Protein AF-R6A0S2-F1 (afdb_monomer_lite)

Sequence (116 aa):
MIQQQLEMPLSPYAGLYDIVVPQDDIYRQLDRLVDFSFVYKEIGKNYSWKKGRFAEDPVRMFKYLLIKIIDKLSDRRVVANTLVNLSFAASSRGKKMQLNLYHKVFGKKHLASYTK

Radius of gyration: 15.2 Å; chains: 1; bounding box: 40×32×46 Å

Foldseek 3Di:
DQDPQDDDDADPCNVVCPVVPDCPPPLNVCLVPDDLPVQCVVCVVPDDCPPDPRDDRRSLVVLLVVCCVVVVDDNLVSLVCCVVPSSNVVNSPDDVVSVVVNCVSVNPVVVVVVPD

pLDDT: mean 77.52, std 13.72, range [33.84, 94.19]

Secondary structure (DSSP, 8-state):
-----PPPPPPTTTHHHHHHS-TT-HHHHHHHH--THHHHHHHTTT--SSSSSPPPPHHHHHHHHHHHHHTT--HHHHHHHHHH-HHHHHHH--HHHHHHHHHHHH-GGGSTTS--

Structure (mmCIF, N/CA/C/O backbone):
data_AF-R6A0S2-F1
#
_entry.id   AF-R6A0S2-F1
#
loop_
_atom_site.group_PDB
_atom_site.id
_atom_site.type_symbol
_atom_site.label_atom_id
_atom_site.label_alt_id
_atom_site.label_comp_id
_atom_site.label_asym_id
_atom_site.label_entity_id
_atom_site.label_seq_id
_atom_site.pdbx_PDB_ins_code
_atom_site.Cartn_x
_atom_site.Cartn_y
_atom_site.Cartn_z
_atom_site.occupancy
_atom_site.B_iso_or_equiv
_atom_site.auth_seq_id
_atom_site.auth_comp_id
_atom_site.auth_asym_id
_atom_site.auth_atom_id
_atom_site.pdbx_PDB_model_num
ATOM 1 N N . MET A 1 1 ? 14.440 -10.463 -15.875 1.00 51.84 1 MET A N 1
ATOM 2 C CA . MET A 1 1 ? 13.025 -10.486 -15.464 1.00 51.84 1 MET A CA 1
ATOM 3 C C . MET A 1 1 ? 12.941 -10.028 -14.025 1.00 51.84 1 MET A C 1
ATOM 5 O O . MET A 1 1 ? 13.775 -10.452 -13.233 1.00 51.84 1 MET A O 1
ATOM 9 N N . ILE A 1 2 ? 12.014 -9.120 -13.725 1.00 53.66 2 ILE A N 1
ATOM 10 C CA . ILE A 1 2 ? 11.692 -8.750 -12.344 1.00 53.66 2 ILE A CA 1
ATOM 11 C C . ILE A 1 2 ? 10.974 -9.953 -11.737 1.00 53.66 2 ILE A C 1
ATOM 13 O O . ILE A 1 2 ? 10.105 -10.534 -12.386 1.00 53.66 2 ILE A O 1
ATOM 17 N N . GLN A 1 3 ? 11.395 -10.373 -10.549 1.00 55.28 3 GLN A N 1
ATOM 18 C CA . GLN A 1 3 ? 10.767 -11.494 -9.868 1.00 55.28 3 GLN A CA 1
ATOM 19 C C . GLN A 1 3 ? 9.364 -11.043 -9.440 1.00 55.28 3 GLN A C 1
ATOM 21 O O . GLN A 1 3 ? 9.239 -10.084 -8.682 1.00 55.28 3 GLN A O 1
ATOM 26 N N . GLN A 1 4 ? 8.327 -11.671 -9.997 1.00 58.09 4 GLN A N 1
ATOM 27 C CA . GLN A 1 4 ? 6.936 -11.379 -9.644 1.00 58.09 4 GLN A CA 1
ATOM 28 C C . GLN A 1 4 ? 6.660 -11.830 -8.206 1.00 58.09 4 GLN A C 1
ATOM 30 O O . GLN A 1 4 ? 7.329 -12.742 -7.705 1.00 58.09 4 GLN A O 1
ATOM 35 N N . GLN A 1 5 ? 5.683 -11.199 -7.546 1.00 54.88 5 GLN A N 1
ATOM 36 C CA . GLN A 1 5 ? 5.262 -11.578 -6.196 1.00 54.88 5 GLN A CA 1
ATOM 37 C C . GLN A 1 5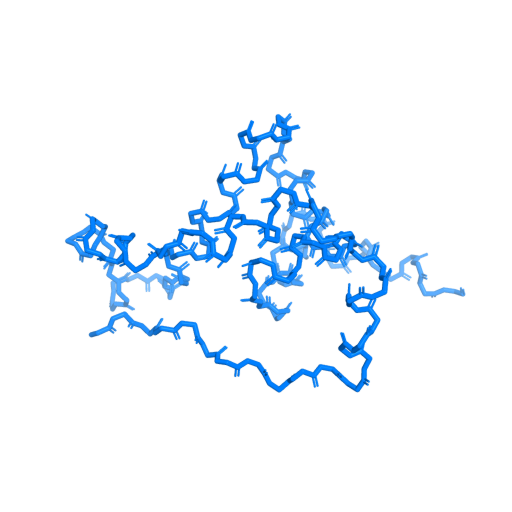 ? 5.020 -13.092 -6.119 1.00 54.88 5 GLN A C 1
ATOM 39 O O . GLN A 1 5 ? 4.080 -13.608 -6.717 1.00 54.88 5 GLN A O 1
ATOM 44 N N . LEU A 1 6 ? 5.864 -13.792 -5.355 1.00 52.62 6 LEU A N 1
ATOM 45 C CA . LEU A 1 6 ? 5.650 -15.192 -5.000 1.00 52.62 6 LEU A CA 1
ATOM 46 C C . LEU A 1 6 ? 4.312 -15.309 -4.265 1.00 52.62 6 LEU A C 1
ATOM 48 O O . LEU A 1 6 ? 4.100 -14.639 -3.247 1.00 52.62 6 LEU A O 1
ATOM 52 N N . GLU A 1 7 ? 3.418 -16.151 -4.782 1.00 51.75 7 GLU A N 1
ATOM 53 C CA . GLU A 1 7 ? 2.204 -16.533 -4.072 1.00 51.75 7 GLU A CA 1
ATOM 54 C C . GLU A 1 7 ? 2.597 -17.171 -2.739 1.00 51.75 7 GLU A C 1
ATOM 56 O O . GLU A 1 7 ? 3.441 -18.068 -2.667 1.00 51.75 7 GLU A O 1
ATOM 61 N N . MET A 1 8 ? 2.044 -16.640 -1.651 1.00 56.88 8 MET A N 1
ATOM 62 C CA . MET A 1 8 ? 2.288 -17.194 -0.327 1.00 56.88 8 MET A CA 1
ATOM 63 C C . MET A 1 8 ? 1.342 -18.374 -0.105 1.00 56.88 8 MET A C 1
ATOM 65 O O . MET A 1 8 ? 0.148 -18.226 -0.377 1.00 56.88 8 MET A O 1
ATOM 69 N N . PRO A 1 9 ? 1.805 -19.482 0.501 1.00 53.47 9 PRO A N 1
ATOM 70 C CA . PRO A 1 9 ? 0.888 -20.385 1.169 1.00 53.47 9 PRO A CA 1
ATOM 71 C C . PRO A 1 9 ? 0.194 -19.582 2.269 1.00 53.47 9 PRO A C 1
ATOM 73 O O . PRO A 1 9 ? 0.827 -18.990 3.152 1.00 53.47 9 PRO A O 1
ATOM 76 N N . LEU A 1 10 ? -1.122 -19.487 2.142 1.00 56.59 10 LEU A N 1
ATOM 77 C CA . LEU A 1 10 ? -1.974 -18.823 3.103 1.00 56.59 10 LEU A CA 1
ATOM 78 C C . LEU A 1 10 ? -1.743 -19.432 4.497 1.00 56.59 10 LEU A C 1
ATOM 80 O O . LEU A 1 10 ? -1.583 -20.641 4.655 1.00 56.59 10 LEU A O 1
ATOM 84 N N . SER A 1 11 ? -1.684 -18.569 5.514 1.00 65.62 11 SER A N 1
ATOM 85 C CA . SER A 1 11 ? -1.693 -18.993 6.919 1.00 65.62 11 SER A CA 1
ATOM 86 C C . SER A 1 11 ? -2.877 -19.942 7.156 1.00 65.62 11 SER A C 1
ATOM 88 O O . SER A 1 11 ? -3.926 -19.709 6.553 1.00 65.62 11 SER A O 1
ATOM 90 N N . PRO A 1 12 ? -2.794 -20.916 8.083 1.00 69.56 12 PRO A N 1
ATOM 91 C CA . PRO A 1 12 ? -3.958 -21.710 8.500 1.00 69.56 12 PRO A CA 1
ATOM 92 C C . PRO A 1 12 ? -5.169 -20.845 8.891 1.00 69.56 12 PRO A C 1
ATOM 94 O O . PRO A 1 12 ? -6.312 -21.274 8.806 1.00 69.56 12 PRO A O 1
ATOM 97 N N . TYR A 1 13 ? -4.911 -19.592 9.273 1.00 71.88 13 TYR A N 1
ATOM 98 C CA . TYR A 1 13 ? -5.904 -18.586 9.644 1.00 71.88 13 TYR A CA 1
ATOM 99 C C . TYR A 1 13 ? -6.319 -17.654 8.498 1.00 71.88 13 TYR A C 1
ATOM 101 O O . TYR A 1 13 ? -6.803 -16.558 8.755 1.00 71.88 13 TYR A O 1
ATOM 109 N N . ALA A 1 14 ? -6.103 -18.014 7.234 1.00 71.50 14 ALA A N 1
ATOM 110 C CA . ALA A 1 14 ? -6.442 -17.128 6.122 1.00 71.50 14 ALA A CA 1
ATOM 111 C C . ALA A 1 14 ? -7.935 -16.798 6.034 1.00 71.50 14 ALA A C 1
ATOM 113 O O . ALA A 1 14 ? -8.265 -15.672 5.686 1.00 71.50 14 ALA A O 1
ATOM 114 N N . GLY A 1 15 ? -8.818 -17.707 6.461 1.00 78.31 15 GLY A N 1
ATOM 115 C CA . GLY A 1 15 ? -10.253 -17.419 6.565 1.00 78.31 15 GLY A CA 1
ATOM 116 C C . GLY A 1 15 ? -10.586 -16.273 7.529 1.00 78.31 15 GLY A C 1
ATOM 117 O O . GLY A 1 15 ? -11.607 -15.616 7.366 1.00 78.31 15 GLY A O 1
ATOM 118 N N . LEU A 1 16 ? -9.701 -15.955 8.487 1.00 82.94 16 LEU A N 1
ATOM 119 C CA . LEU A 1 16 ? -9.880 -14.804 9.377 1.00 82.94 16 LEU A CA 1
ATOM 120 C C . LEU A 1 16 ? -9.848 -13.479 8.604 1.00 82.94 16 LEU A C 1
ATOM 122 O O . LEU A 1 16 ? -10.503 -12.525 9.010 1.00 82.94 16 LEU A O 1
ATOM 126 N N . TYR A 1 17 ? -9.125 -13.420 7.481 1.00 83.19 17 TYR A N 1
ATOM 127 C CA . TYR A 1 17 ? -9.107 -12.239 6.620 1.00 83.19 17 TYR A CA 1
ATOM 128 C C . TYR A 1 17 ? -10.501 -11.901 6.099 1.00 83.19 17 TYR A C 1
ATOM 130 O O . TYR A 1 17 ? -10.916 -10.750 6.178 1.00 83.19 17 TYR A O 1
ATOM 138 N N . ASP A 1 18 ? -11.239 -12.908 5.632 1.00 83.00 18 ASP A N 1
ATOM 139 C CA . ASP A 1 18 ? -12.573 -12.714 5.069 1.00 83.00 18 ASP A CA 1
ATOM 140 C C . ASP A 1 18 ? -13.613 -12.304 6.113 1.00 83.00 18 ASP A C 1
ATOM 142 O O . ASP A 1 18 ? -14.602 -11.668 5.758 1.00 83.00 18 ASP A O 1
ATOM 146 N N . ILE A 1 19 ? -13.371 -12.645 7.382 1.00 87.19 19 ILE A N 1
ATOM 147 C CA . ILE A 1 19 ? -14.245 -12.312 8.512 1.00 87.19 19 ILE A CA 1
ATOM 148 C C . ILE A 1 19 ? -13.924 -10.917 9.063 1.00 87.19 19 ILE A C 1
ATOM 150 O O . ILE A 1 19 ? -14.832 -10.145 9.354 1.00 87.19 19 ILE A O 1
ATOM 154 N N . VAL A 1 20 ? -12.638 -10.596 9.243 1.00 87.06 20 VAL A N 1
ATOM 155 C CA . VAL A 1 20 ? -12.197 -9.374 9.940 1.00 87.06 20 VAL A CA 1
ATOM 156 C C . VAL A 1 20 ? -12.125 -8.169 9.007 1.00 87.06 20 VAL A C 1
ATOM 158 O O . VAL A 1 20 ? -12.342 -7.047 9.459 1.00 87.06 20 VAL A O 1
ATOM 161 N N . VAL A 1 21 ? -11.808 -8.374 7.725 1.00 86.69 21 VAL A N 1
ATOM 162 C CA . VAL A 1 21 ? -11.686 -7.286 6.748 1.00 86.69 21 VAL A CA 1
ATOM 163 C C . VAL A 1 21 ? -12.962 -7.202 5.909 1.00 86.69 21 VAL A C 1
ATOM 165 O O . VAL A 1 21 ? -13.233 -8.123 5.128 1.00 86.69 21 VAL A O 1
ATOM 168 N N . PRO A 1 22 ? -13.728 -6.100 6.011 1.00 88.94 22 PRO A N 1
ATOM 169 C CA . PRO A 1 22 ? -14.944 -5.908 5.231 1.00 88.94 22 PRO A CA 1
ATOM 170 C C . PRO A 1 22 ? -14.712 -6.027 3.718 1.00 88.94 22 PRO A C 1
ATOM 172 O O . PRO A 1 22 ? -13.618 -5.783 3.203 1.00 88.94 22 PRO A O 1
ATOM 175 N N . GLN A 1 23 ? -15.749 -6.421 2.975 1.00 86.75 23 GLN A N 1
ATOM 176 C CA . GLN A 1 23 ? -15.660 -6.544 1.511 1.00 86.75 23 GLN A CA 1
ATOM 177 C C . GLN A 1 23 ? -15.532 -5.181 0.816 1.00 86.75 23 GLN A C 1
ATOM 179 O O . GLN A 1 23 ? -15.003 -5.103 -0.293 1.00 86.75 23 GLN A O 1
ATOM 184 N N . ASP A 1 24 ? -16.014 -4.128 1.468 1.00 89.81 24 ASP A N 1
ATOM 185 C CA . ASP A 1 24 ? -15.965 -2.732 1.048 1.00 89.81 24 ASP A CA 1
ATOM 186 C C . ASP A 1 24 ? -14.695 -1.994 1.502 1.00 89.81 24 ASP A C 1
ATOM 188 O O . ASP A 1 24 ? -14.543 -0.807 1.220 1.00 89.81 24 ASP A O 1
ATOM 192 N N . ASP A 1 25 ? -13.747 -2.692 2.142 1.00 91.19 25 ASP A N 1
ATOM 193 C CA . ASP A 1 25 ? -12.426 -2.145 2.452 1.00 91.19 25 ASP A CA 1
ATOM 194 C C . ASP A 1 25 ? -11.725 -1.668 1.168 1.00 91.19 25 ASP A C 1
ATOM 196 O O . ASP A 1 25 ? -11.590 -2.405 0.185 1.00 91.19 25 ASP A O 1
ATOM 200 N N . ILE A 1 26 ? -11.251 -0.422 1.189 1.00 90.56 26 ILE A N 1
ATOM 201 C CA . ILE A 1 26 ? -10.668 0.240 0.018 1.00 90.56 26 ILE A CA 1
ATOM 202 C C . ILE A 1 26 ? -9.467 -0.521 -0.553 1.00 90.56 26 ILE A C 1
ATOM 204 O O . ILE A 1 26 ? -9.305 -0.595 -1.769 1.00 90.56 26 ILE A O 1
ATOM 208 N N . TYR A 1 27 ? -8.637 -1.136 0.292 1.00 89.88 27 TYR A N 1
ATOM 209 C CA . TYR A 1 27 ? -7.444 -1.864 -0.140 1.00 89.88 27 TYR A CA 1
ATOM 210 C C . TYR A 1 27 ? -7.809 -3.202 -0.761 1.00 89.88 27 TYR A C 1
ATOM 212 O O . TYR A 1 27 ? -7.200 -3.620 -1.745 1.00 89.88 27 TYR A O 1
ATOM 220 N N . ARG A 1 28 ? -8.843 -3.849 -0.221 1.00 87.62 28 ARG A N 1
ATOM 221 C CA . ARG A 1 28 ? -9.423 -5.061 -0.795 1.00 87.62 28 ARG A CA 1
ATOM 222 C C . ARG A 1 28 ? -10.060 -4.792 -2.156 1.00 87.62 28 ARG A C 1
ATOM 224 O O . ARG A 1 28 ? -9.878 -5.584 -3.081 1.00 87.62 28 ARG A O 1
ATOM 231 N N . GLN A 1 29 ? -10.776 -3.679 -2.294 1.00 90.81 29 GLN A N 1
ATOM 232 C CA . GLN A 1 29 ? -11.338 -3.250 -3.573 1.00 90.81 29 GLN A CA 1
ATOM 233 C C . GLN A 1 29 ? -10.236 -2.905 -4.577 1.00 90.81 29 GLN A C 1
ATOM 235 O O . GLN A 1 29 ? -10.274 -3.396 -5.701 1.00 90.81 29 GLN A O 1
ATOM 240 N N . LEU A 1 30 ? -9.219 -2.141 -4.172 1.00 90.88 30 LEU A N 1
ATOM 241 C CA . LEU A 1 30 ? -8.073 -1.799 -5.020 1.00 90.88 30 LEU A CA 1
ATOM 242 C C . LEU A 1 30 ? -7.359 -3.043 -5.549 1.00 90.88 30 LEU A C 1
ATOM 244 O O . LEU A 1 30 ? -7.108 -3.134 -6.746 1.00 90.88 30 LEU A O 1
ATOM 248 N N . ASP A 1 31 ? -7.086 -4.024 -4.689 1.00 86.12 31 ASP A N 1
ATOM 249 C CA . ASP A 1 31 ? -6.442 -5.277 -5.092 1.00 86.12 31 ASP A CA 1
ATOM 250 C C . ASP A 1 31 ? -7.288 -6.112 -6.070 1.00 86.12 31 ASP A C 1
ATOM 252 O O . ASP A 1 31 ? -6.726 -6.893 -6.835 1.00 86.12 31 ASP A O 1
ATOM 256 N N . ARG A 1 32 ? -8.621 -5.965 -6.054 1.00 87.00 32 ARG A N 1
ATOM 257 C CA . ARG A 1 32 ? -9.535 -6.644 -6.990 1.00 87.00 32 ARG A CA 1
ATOM 258 C C . ARG A 1 32 ? -9.720 -5.889 -8.303 1.00 87.00 32 ARG A C 1
ATOM 260 O O . ARG A 1 32 ? -9.875 -6.520 -9.342 1.00 87.00 32 ARG A O 1
ATOM 267 N N . LEU A 1 33 ? -9.768 -4.562 -8.243 1.00 92.12 33 LEU A N 1
ATOM 268 C CA . LEU A 1 33 ? -10.133 -3.707 -9.373 1.00 92.12 33 LEU A CA 1
ATOM 269 C C . LEU A 1 33 ? -8.923 -3.267 -10.200 1.00 92.12 33 LEU A C 1
ATOM 271 O O . LEU A 1 33 ? -9.071 -2.973 -11.384 1.00 92.12 33 LEU A O 1
ATOM 275 N N . VAL A 1 34 ? -7.737 -3.199 -9.592 1.00 90.44 34 VAL A N 1
ATOM 276 C CA . VAL A 1 34 ? -6.534 -2.658 -10.230 1.00 90.44 34 VAL A CA 1
ATOM 277 C C . VAL A 1 34 ? -5.544 -3.776 -10.529 1.00 90.44 34 VAL A C 1
ATOM 279 O O . VAL A 1 34 ? -4.993 -4.406 -9.626 1.00 90.44 34 VAL A O 1
ATOM 282 N N . ASP A 1 35 ? -5.242 -3.969 -11.812 1.00 90.31 35 ASP A N 1
ATOM 283 C CA . ASP A 1 35 ? -4.091 -4.771 -12.218 1.00 90.31 35 ASP A CA 1
ATOM 284 C C . ASP A 1 35 ? -2.804 -3.958 -12.038 1.00 90.31 35 ASP A C 1
ATOM 286 O O . ASP A 1 35 ? -2.493 -3.088 -12.846 1.00 90.31 35 ASP A O 1
ATOM 290 N N . PHE A 1 36 ? -2.022 -4.259 -10.999 1.00 89.31 36 PHE A N 1
ATOM 291 C CA . PHE A 1 36 ? -0.748 -3.587 -10.721 1.00 89.31 36 PHE A CA 1
ATOM 292 C C . PHE A 1 36 ? 0.403 -3.994 -11.655 1.00 89.31 36 PHE A C 1
ATOM 294 O O . PHE A 1 36 ? 1.513 -3.474 -11.511 1.00 89.31 36 PHE A O 1
ATOM 301 N N . SER A 1 37 ? 0.181 -4.880 -12.633 1.00 88.69 37 SER A N 1
ATOM 302 C CA . SER A 1 37 ? 1.216 -5.288 -13.590 1.00 88.69 37 SER A CA 1
ATOM 303 C C . SER A 1 37 ? 1.819 -4.106 -14.365 1.00 8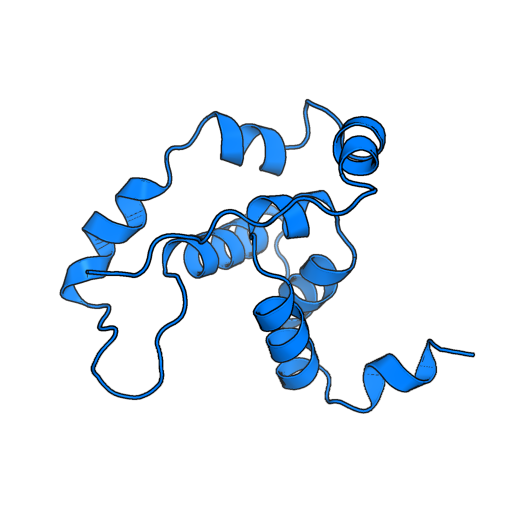8.69 37 SER A C 1
ATOM 305 O O . SER A 1 37 ? 2.987 -4.164 -14.766 1.00 88.69 37 SER A O 1
ATOM 307 N N . PHE A 1 38 ? 1.068 -3.004 -14.516 1.00 90.56 38 PHE A N 1
ATOM 308 C CA . PHE A 1 38 ? 1.539 -1.776 -15.165 1.00 90.56 38 PHE A CA 1
ATOM 309 C C . PHE A 1 38 ? 2.792 -1.201 -14.496 1.00 90.56 38 PHE A C 1
ATOM 311 O O . PHE A 1 38 ? 3.663 -0.681 -15.188 1.00 90.56 38 PHE A O 1
ATOM 318 N N . VAL A 1 39 ? 2.941 -1.356 -13.174 1.00 90.81 39 VAL A N 1
ATOM 319 C CA . VAL A 1 39 ? 4.088 -0.815 -12.432 1.00 90.81 39 VAL A CA 1
ATOM 320 C C . VAL A 1 39 ? 5.392 -1.391 -12.982 1.00 90.81 39 VAL A C 1
ATOM 322 O O . VAL A 1 39 ? 6.346 -0.649 -13.208 1.00 90.81 39 VAL A O 1
ATOM 325 N N . TYR A 1 40 ? 5.434 -2.694 -13.279 1.00 87.88 40 TYR A N 1
ATOM 326 C CA . TYR A 1 40 ? 6.624 -3.322 -13.858 1.00 87.88 40 TYR A CA 1
ATOM 327 C C . TYR A 1 40 ? 6.998 -2.726 -15.222 1.00 87.88 40 TYR A C 1
ATOM 329 O O . TYR A 1 40 ? 8.187 -2.607 -15.525 1.00 87.88 40 TYR A O 1
ATOM 337 N N . LYS A 1 41 ? 6.000 -2.351 -16.035 1.00 87.50 41 LYS A N 1
ATOM 338 C CA . LYS A 1 41 ? 6.211 -1.744 -17.358 1.00 87.50 41 LYS A CA 1
ATOM 339 C C . LYS A 1 41 ? 6.772 -0.330 -17.228 1.00 87.50 41 LYS A C 1
ATOM 341 O O . LYS A 1 41 ? 7.766 -0.018 -17.880 1.00 87.50 41 LYS A O 1
ATOM 346 N N . GLU A 1 42 ? 6.187 0.473 -16.344 1.00 90.06 42 GLU A N 1
ATOM 347 C CA . GLU A 1 42 ? 6.573 1.873 -16.151 1.00 90.06 42 GLU A CA 1
ATOM 348 C C . GLU A 1 42 ? 7.983 2.013 -15.578 1.00 90.06 42 GLU A C 1
ATOM 350 O O . GLU A 1 42 ? 8.798 2.787 -16.083 1.00 90.06 42 GLU A O 1
ATOM 355 N N . ILE A 1 43 ? 8.320 1.230 -14.548 1.00 87.19 43 ILE A N 1
ATOM 356 C CA . ILE A 1 43 ? 9.598 1.420 -13.857 1.00 87.19 43 ILE A CA 1
ATOM 357 C C . ILE A 1 43 ? 10.708 0.465 -14.296 1.00 87.19 43 ILE A C 1
ATOM 359 O O . ILE A 1 43 ? 11.856 0.646 -13.892 1.00 87.19 43 ILE A O 1
ATOM 363 N N . GLY A 1 44 ? 10.419 -0.517 -15.154 1.00 80.31 44 GLY A N 1
ATOM 364 C CA . GLY A 1 44 ? 11.381 -1.547 -15.563 1.00 80.31 44 GLY A CA 1
ATOM 365 C C . GLY A 1 44 ? 12.661 -1.017 -16.222 1.00 80.31 44 GLY A C 1
ATOM 366 O O . GLY A 1 44 ? 13.701 -1.663 -16.132 1.00 80.31 44 GLY A O 1
ATOM 367 N N . LYS A 1 45 ? 12.627 0.177 -16.836 1.00 81.44 45 LYS A N 1
ATOM 368 C CA . LYS A 1 45 ? 13.822 0.831 -17.408 1.00 81.44 45 LYS A CA 1
ATOM 369 C C . LYS A 1 45 ? 14.772 1.385 -16.338 1.00 81.44 45 LYS A C 1
ATOM 371 O O . LYS A 1 45 ? 15.984 1.385 -16.538 1.00 81.44 45 LYS A O 1
ATOM 376 N N . ASN A 1 46 ? 14.223 1.823 -15.205 1.00 82.62 46 ASN A N 1
ATOM 377 C CA . ASN A 1 46 ? 14.958 2.485 -14.123 1.00 82.62 46 ASN A CA 1
ATOM 378 C C . ASN A 1 46 ? 15.225 1.548 -12.933 1.00 82.62 46 ASN A C 1
ATOM 380 O O . ASN A 1 46 ? 16.091 1.825 -12.104 1.00 82.62 46 ASN A O 1
ATOM 384 N N . TYR A 1 47 ? 14.499 0.432 -12.848 1.00 82.19 47 TYR A N 1
ATOM 385 C CA . TYR A 1 47 ? 14.586 -0.538 -11.764 1.00 82.19 47 TYR A CA 1
ATOM 386 C C . TYR A 1 47 ? 15.396 -1.764 -12.193 1.00 82.19 47 TYR A C 1
ATOM 388 O O . TYR A 1 47 ? 14.983 -2.529 -13.062 1.00 82.19 47 TYR A O 1
ATOM 396 N N . SER A 1 48 ? 16.563 -1.976 -11.581 1.00 73.00 48 SER A N 1
ATOM 397 C CA . SER A 1 48 ? 17.445 -3.101 -11.910 1.00 73.00 48 SER A CA 1
ATOM 398 C C . SER A 1 48 ? 17.575 -4.071 -10.746 1.00 73.00 48 SER A C 1
ATOM 400 O O . SER A 1 48 ? 17.983 -3.691 -9.655 1.00 73.00 48 SER A O 1
ATOM 402 N N . TRP A 1 49 ? 17.332 -5.354 -11.013 1.00 67.69 49 TRP A N 1
ATOM 403 C CA . TRP A 1 49 ? 17.553 -6.432 -10.043 1.00 67.69 49 TRP A CA 1
ATOM 404 C C . TRP A 1 49 ? 19.037 -6.768 -9.835 1.00 67.69 49 TRP A C 1
ATOM 406 O O . TRP A 1 49 ? 19.415 -7.369 -8.836 1.00 67.69 49 TRP A O 1
ATOM 416 N N . LYS A 1 50 ? 19.881 -6.428 -10.818 1.00 68.25 50 LYS A N 1
ATOM 417 C CA . LYS A 1 50 ? 21.286 -6.865 -10.895 1.00 68.25 50 LYS A CA 1
ATOM 418 C C . LYS A 1 50 ? 22.292 -5.781 -10.507 1.00 68.25 50 LYS A C 1
ATOM 420 O O . LYS A 1 50 ? 23.487 -6.054 -10.487 1.00 68.25 50 LYS A O 1
ATOM 425 N N . LYS A 1 51 ? 21.846 -4.544 -10.264 1.00 67.94 51 LYS A N 1
ATOM 426 C CA . LYS A 1 51 ? 22.734 -3.412 -9.962 1.00 67.94 51 LYS A CA 1
ATOM 427 C C . LYS A 1 51 ? 22.560 -2.987 -8.504 1.00 67.94 51 LYS A C 1
ATOM 429 O O . LYS A 1 51 ? 21.489 -2.531 -8.125 1.00 67.94 51 LYS A O 1
ATOM 434 N N . GLY A 1 52 ? 23.631 -3.074 -7.715 1.00 72.50 52 GLY A N 1
ATOM 435 C CA . GLY A 1 52 ? 23.650 -2.606 -6.326 1.00 72.50 52 GLY A CA 1
ATOM 436 C C . GLY A 1 52 ? 22.992 -3.576 -5.338 1.00 72.50 52 GLY A C 1
ATOM 437 O O . GLY A 1 52 ? 23.205 -4.783 -5.413 1.00 72.50 52 GLY A O 1
ATOM 438 N N . ARG A 1 53 ? 22.233 -3.049 -4.366 1.00 70.88 53 ARG A N 1
ATOM 439 C CA . ARG A 1 53 ? 21.486 -3.876 -3.398 1.00 70.88 53 ARG A CA 1
ATOM 440 C C . ARG A 1 53 ? 20.325 -4.571 -4.102 1.00 70.88 53 ARG A C 1
ATOM 442 O O . ARG A 1 53 ? 19.724 -3.972 -4.988 1.00 70.88 53 ARG A O 1
ATOM 449 N N . PHE A 1 54 ? 19.975 -5.779 -3.651 1.00 67.44 54 PHE A N 1
ATOM 450 C CA . PHE A 1 54 ? 18.774 -6.463 -4.127 1.00 67.44 54 PHE A CA 1
ATOM 451 C C . PHE A 1 54 ? 17.568 -5.536 -4.016 1.00 67.44 54 PHE A C 1
ATOM 453 O O . PHE A 1 54 ? 17.226 -5.053 -2.932 1.00 67.44 54 PHE A O 1
ATOM 460 N N . ALA A 1 55 ? 17.001 -5.251 -5.178 1.00 71.00 55 ALA A N 1
ATOM 461 C CA . ALA A 1 55 ? 15.860 -4.387 -5.328 1.00 71.00 55 ALA A CA 1
ATOM 462 C C . ALA A 1 55 ? 14.612 -5.198 -4.957 1.00 71.00 55 ALA A C 1
ATOM 464 O O . ALA A 1 55 ? 14.488 -6.363 -5.327 1.00 71.00 55 ALA A O 1
ATOM 465 N N . GLU A 1 56 ? 13.741 -4.609 -4.150 1.00 79.31 56 GLU A N 1
ATOM 466 C CA . GLU A 1 56 ? 12.511 -5.261 -3.711 1.00 79.31 56 GLU A CA 1
ATOM 467 C C . GLU A 1 56 ? 11.479 -5.304 -4.843 1.00 79.31 56 GLU A C 1
ATOM 469 O O . GLU A 1 56 ? 11.639 -4.637 -5.861 1.00 79.31 56 GLU A O 1
ATOM 474 N N . ASP A 1 57 ? 10.388 -6.052 -4.676 1.00 83.94 57 ASP A N 1
ATOM 475 C CA . ASP A 1 57 ? 9.317 -6.014 -5.668 1.00 83.94 57 ASP A CA 1
ATOM 476 C C . ASP A 1 57 ? 8.777 -4.573 -5.856 1.00 83.94 57 ASP A C 1
ATOM 478 O O . ASP A 1 57 ? 8.272 -3.959 -4.902 1.00 83.94 57 ASP A O 1
ATOM 482 N N . PRO A 1 58 ? 8.859 -4.013 -7.074 1.00 86.69 58 PRO A N 1
ATOM 483 C CA . PRO A 1 58 ? 8.401 -2.661 -7.350 1.00 86.69 58 PRO A CA 1
ATOM 484 C C . PRO A 1 58 ? 6.896 -2.453 -7.168 1.00 86.69 58 PRO A C 1
ATOM 486 O O . PRO A 1 58 ? 6.494 -1.381 -6.713 1.00 86.69 58 PRO A O 1
ATOM 489 N N . VAL A 1 59 ? 6.064 -3.463 -7.447 1.00 88.62 59 VAL A N 1
ATOM 490 C CA . VAL A 1 59 ? 4.615 -3.397 -7.189 1.00 88.62 59 VAL A CA 1
ATOM 491 C C . VAL A 1 59 ? 4.366 -3.235 -5.698 1.00 88.62 59 VAL A C 1
ATOM 493 O O . VAL A 1 59 ? 3.545 -2.423 -5.277 1.00 88.62 59 VAL A O 1
ATOM 496 N N . ARG A 1 60 ? 5.122 -3.961 -4.871 1.00 85.25 60 ARG A N 1
ATOM 497 C CA . ARG A 1 60 ? 4.999 -3.853 -3.419 1.00 85.25 60 ARG A CA 1
ATOM 498 C C . ARG A 1 60 ? 5.366 -2.452 -2.934 1.00 85.25 60 ARG A C 1
ATOM 500 O O . ARG A 1 60 ? 4.623 -1.873 -2.146 1.00 85.25 60 ARG A O 1
ATOM 507 N N . MET A 1 61 ? 6.482 -1.899 -3.410 1.00 86.62 61 MET A N 1
ATOM 508 C CA . MET A 1 61 ? 6.884 -0.526 -3.069 1.00 86.62 61 MET A CA 1
ATOM 509 C C . MET A 1 61 ? 5.832 0.498 -3.487 1.00 86.62 61 MET A C 1
ATOM 511 O O . MET A 1 61 ? 5.511 1.399 -2.715 1.00 86.62 61 MET A O 1
ATOM 515 N N . PHE A 1 62 ? 5.242 0.319 -4.667 1.00 90.69 62 PHE A N 1
ATOM 516 C CA . PHE A 1 62 ? 4.150 1.160 -5.137 1.00 90.69 62 PHE A CA 1
ATOM 517 C C . PHE A 1 62 ? 2.936 1.109 -4.196 1.00 90.69 62 PHE A C 1
ATOM 519 O O . PHE A 1 62 ? 2.420 2.155 -3.810 1.00 90.69 62 PHE A O 1
ATOM 526 N N . LYS A 1 63 ? 2.531 -0.080 -3.732 1.00 89.88 63 LYS A N 1
ATOM 527 C CA . LYS A 1 63 ? 1.423 -0.229 -2.769 1.00 89.88 63 LYS A CA 1
ATOM 528 C C . LYS A 1 63 ? 1.696 0.459 -1.428 1.00 89.88 63 LYS A C 1
ATOM 530 O O . LYS A 1 63 ? 0.796 1.081 -0.872 1.00 89.88 63 LYS A O 1
ATOM 535 N N . TYR A 1 64 ? 2.931 0.416 -0.923 1.00 89.31 64 TYR A N 1
ATOM 536 C CA . TYR A 1 64 ? 3.306 1.168 0.282 1.00 89.31 64 TYR A CA 1
ATOM 537 C C . TYR A 1 64 ? 3.130 2.681 0.107 1.00 89.31 64 TYR A C 1
ATOM 539 O O . TYR A 1 64 ? 2.630 3.351 1.012 1.00 89.31 64 TYR A O 1
ATOM 547 N N . LEU A 1 65 ? 3.521 3.214 -1.053 1.00 91.62 65 LEU A N 1
ATOM 548 C CA . LEU A 1 65 ? 3.326 4.627 -1.380 1.00 91.62 65 LEU A CA 1
ATOM 549 C C . LEU A 1 65 ? 1.840 4.968 -1.530 1.00 91.62 65 LEU A C 1
ATOM 551 O O . LEU A 1 65 ? 1.411 6.016 -1.056 1.00 91.62 65 LEU A O 1
ATOM 555 N N . LEU A 1 66 ? 1.051 4.071 -2.123 1.00 92.62 66 LEU A N 1
ATOM 556 C CA . LEU A 1 66 ? -0.392 4.240 -2.262 1.00 92.62 66 LEU A CA 1
ATOM 557 C C . LEU A 1 66 ? -1.074 4.357 -0.889 1.00 92.62 66 LEU A C 1
ATOM 559 O O . LEU A 1 66 ? -1.766 5.338 -0.636 1.00 92.62 66 LEU A O 1
ATOM 563 N N . ILE A 1 67 ? -0.796 3.417 0.023 1.00 91.56 67 ILE A N 1
ATOM 564 C CA . ILE A 1 67 ? -1.296 3.435 1.411 1.00 91.56 67 ILE A CA 1
ATOM 565 C C . ILE A 1 67 ? -0.890 4.734 2.117 1.00 91.56 67 ILE A C 1
ATOM 567 O O . ILE A 1 67 ? -1.705 5.376 2.777 1.00 91.56 67 ILE A O 1
ATOM 571 N N . LYS A 1 68 ? 0.373 5.153 1.957 1.00 93.00 68 LYS A N 1
ATOM 572 C CA . LYS A 1 68 ? 0.881 6.402 2.539 1.00 93.00 68 LYS A CA 1
ATOM 573 C C . LYS A 1 68 ? 0.036 7.608 2.126 1.00 93.00 68 LYS A C 1
ATOM 575 O O . LYS A 1 68 ? -0.252 8.458 2.966 1.00 93.00 68 LYS A O 1
ATOM 580 N N . ILE A 1 69 ? -0.319 7.689 0.844 1.00 94.19 69 ILE A N 1
ATOM 581 C CA . ILE A 1 69 ? -1.061 8.811 0.262 1.00 94.19 69 ILE A CA 1
ATOM 582 C C . ILE A 1 69 ? -2.530 8.776 0.689 1.00 94.19 69 ILE A C 1
ATOM 584 O O . ILE A 1 69 ? -3.037 9.803 1.136 1.00 94.19 69 ILE A O 1
ATOM 588 N N . ILE A 1 70 ? -3.186 7.614 0.588 1.00 92.75 70 ILE A N 1
ATOM 589 C CA . ILE A 1 70 ? -4.607 7.443 0.936 1.00 92.75 70 ILE A CA 1
ATOM 590 C C . ILE A 1 70 ? -4.845 7.819 2.405 1.00 92.75 70 ILE A C 1
ATOM 592 O O . ILE A 1 70 ? -5.689 8.664 2.695 1.00 92.75 70 ILE A O 1
ATOM 596 N N . ASP A 1 71 ? -4.029 7.284 3.317 1.00 91.44 71 ASP A N 1
ATOM 597 C CA . ASP A 1 71 ? -4.225 7.470 4.760 1.00 91.44 71 ASP A CA 1
ATOM 598 C C . ASP A 1 71 ? -3.415 8.629 5.357 1.00 91.44 71 ASP A C 1
ATOM 600 O O . ASP A 1 71 ? -3.414 8.834 6.574 1.00 91.44 71 ASP A O 1
ATOM 604 N N . LYS A 1 72 ? -2.690 9.387 4.523 1.00 93.50 72 LYS A N 1
ATOM 605 C CA . LYS A 1 72 ? -1.829 10.512 4.938 1.00 93.50 72 LYS A CA 1
ATOM 606 C C . LYS A 1 72 ? -0.866 10.132 6.075 1.00 93.50 72 LYS A C 1
ATOM 608 O O . LYS A 1 72 ? -0.647 10.890 7.024 1.00 93.50 72 LYS A O 1
ATOM 613 N N . LEU A 1 73 ? -0.291 8.933 5.997 1.00 90.88 73 LEU A N 1
ATOM 614 C CA . LEU A 1 73 ? 0.595 8.389 7.025 1.00 90.88 73 LEU A CA 1
ATOM 615 C C . LEU A 1 73 ? 2.052 8.814 6.804 1.00 90.88 73 LEU A C 1
ATOM 617 O O . LEU A 1 73 ? 2.506 9.048 5.686 1.00 90.88 73 LEU A O 1
ATOM 621 N N . SER A 1 74 ? 2.832 8.862 7.886 1.00 91.12 74 SER A N 1
ATOM 622 C CA . SER A 1 74 ? 4.292 8.957 7.777 1.00 91.12 74 SER A CA 1
ATOM 623 C 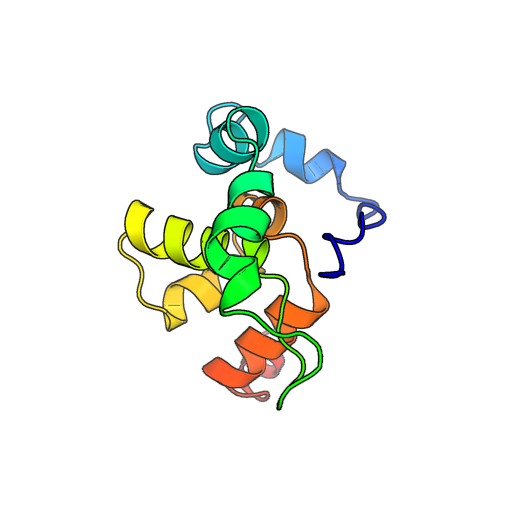C . SER A 1 74 ? 4.890 7.602 7.405 1.00 91.12 74 SER A C 1
ATOM 625 O O . SER A 1 74 ? 4.306 6.563 7.712 1.00 91.12 74 SER A O 1
ATOM 627 N N . ASP A 1 75 ? 6.094 7.587 6.827 1.00 87.44 75 ASP A N 1
ATOM 628 C CA . ASP A 1 75 ? 6.763 6.332 6.444 1.00 87.44 75 ASP A CA 1
ATOM 629 C C . ASP A 1 75 ? 6.892 5.366 7.628 1.00 87.44 75 ASP A C 1
ATOM 631 O O . ASP A 1 75 ? 6.647 4.169 7.496 1.00 87.44 75 ASP A O 1
ATOM 635 N N . ARG A 1 76 ? 7.180 5.893 8.827 1.00 86.62 76 ARG A N 1
ATOM 636 C CA . ARG A 1 76 ? 7.210 5.088 10.056 1.00 86.62 76 ARG A CA 1
ATOM 637 C C . ARG A 1 76 ? 5.847 4.471 10.366 1.00 86.62 76 ARG A C 1
ATOM 639 O O . ARG A 1 76 ? 5.775 3.286 10.676 1.00 86.62 76 ARG A O 1
ATOM 646 N N . ARG A 1 77 ? 4.769 5.255 10.273 1.00 87.50 77 ARG A N 1
ATOM 647 C CA . ARG A 1 77 ? 3.408 4.776 10.562 1.00 87.50 77 ARG A CA 1
ATOM 648 C C . ARG A 1 77 ? 2.922 3.763 9.535 1.00 87.50 77 ARG A C 1
ATOM 650 O O . ARG A 1 77 ? 2.285 2.796 9.931 1.00 87.50 77 ARG A O 1
ATOM 657 N N . VAL A 1 78 ? 3.263 3.933 8.259 1.00 88.69 78 VAL A N 1
ATOM 658 C CA . VAL A 1 78 ? 2.977 2.934 7.219 1.00 88.69 78 VAL A CA 1
ATOM 659 C C . VAL A 1 78 ? 3.631 1.604 7.587 1.00 88.69 78 VAL A C 1
ATOM 661 O O . VAL A 1 78 ? 2.955 0.581 7.659 1.00 88.69 78 VAL A O 1
ATOM 664 N N . VAL A 1 79 ? 4.929 1.624 7.903 1.00 85.88 79 VAL A N 1
ATOM 665 C CA . VAL A 1 79 ? 5.685 0.416 8.266 1.00 85.88 79 VAL A CA 1
ATOM 666 C C . VAL A 1 79 ? 5.091 -0.256 9.502 1.00 85.88 79 VAL A C 1
ATOM 668 O O . VAL A 1 79 ? 4.906 -1.472 9.496 1.00 85.88 79 VAL A O 1
ATOM 671 N N . ALA A 1 80 ? 4.729 0.520 10.527 1.00 85.31 80 ALA A N 1
ATOM 672 C CA . ALA A 1 80 ? 4.085 -0.021 11.719 1.00 85.31 80 ALA A CA 1
ATOM 673 C C . ALA A 1 80 ? 2.727 -0.662 11.415 1.00 85.31 80 ALA A C 1
ATOM 675 O O . ALA A 1 80 ? 2.477 -1.799 11.814 1.00 85.31 80 ALA A O 1
ATOM 676 N N . ASN A 1 81 ? 1.888 0.030 10.644 1.00 84.50 81 ASN A N 1
ATOM 677 C CA . ASN A 1 81 ? 0.560 -0.452 10.294 1.00 84.50 81 ASN A CA 1
ATOM 678 C C . ASN A 1 81 ? 0.601 -1.699 9.414 1.00 84.50 81 ASN A C 1
ATOM 680 O O 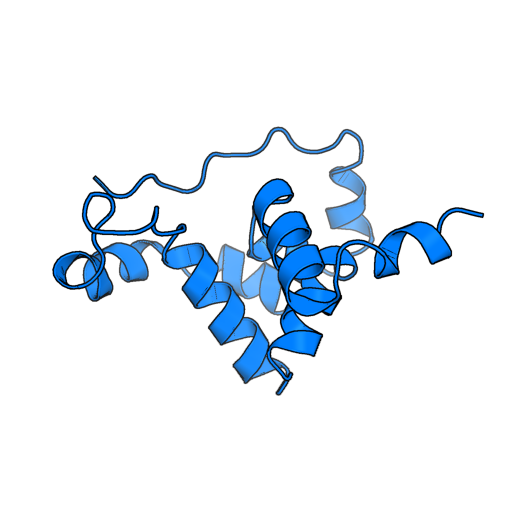. ASN A 1 81 ? -0.286 -2.529 9.531 1.00 84.50 81 ASN A O 1
ATOM 684 N N . THR A 1 82 ? 1.636 -1.911 8.598 1.00 81.19 82 THR A N 1
ATOM 685 C CA . THR A 1 82 ? 1.703 -3.131 7.773 1.00 81.19 82 THR A CA 1
ATOM 686 C C . THR A 1 82 ? 1.907 -4.433 8.545 1.00 81.19 82 THR A C 1
ATOM 688 O O . THR A 1 82 ? 1.654 -5.490 7.979 1.00 81.19 82 THR A O 1
ATOM 691 N N . LEU A 1 83 ? 2.324 -4.382 9.817 1.00 76.88 83 LEU A N 1
ATOM 692 C CA . LEU A 1 83 ? 2.383 -5.575 10.671 1.00 76.88 83 LEU A CA 1
ATOM 693 C C . LEU A 1 83 ? 1.065 -5.870 11.394 1.00 76.88 83 LEU A C 1
ATOM 695 O O . LEU A 1 83 ? 0.795 -7.031 11.690 1.00 76.88 83 LEU A O 1
ATOM 699 N N . VAL A 1 84 ? 0.279 -4.837 11.705 1.00 76.94 84 VAL A N 1
ATOM 700 C CA . VAL A 1 84 ? -0.920 -4.954 12.554 1.00 76.94 84 VAL A CA 1
ATOM 701 C C . VAL A 1 84 ? -2.225 -4.878 11.764 1.00 76.94 84 VAL A C 1
ATOM 703 O O . VAL A 1 84 ? -3.202 -5.522 12.129 1.00 76.94 84 VAL A O 1
ATOM 706 N N . ASN A 1 85 ? -2.254 -4.116 10.670 1.00 82.31 85 ASN A N 1
ATOM 707 C CA . ASN A 1 85 ? -3.425 -3.946 9.826 1.00 82.31 85 ASN A CA 1
ATOM 708 C C . ASN A 1 85 ? -3.472 -5.063 8.780 1.00 82.31 85 ASN A C 1
ATOM 710 O O . ASN A 1 85 ? -2.619 -5.154 7.890 1.00 82.31 85 ASN A O 1
ATOM 714 N N . LEU A 1 86 ? -4.496 -5.906 8.890 1.00 81.00 86 LEU A N 1
ATOM 715 C CA . LEU A 1 86 ? -4.645 -7.079 8.045 1.00 81.00 86 LEU A CA 1
ATOM 716 C C . LEU A 1 86 ? -4.967 -6.715 6.584 1.00 81.00 86 LEU A C 1
ATOM 718 O O . LEU A 1 86 ? -4.449 -7.378 5.685 1.00 81.00 86 LEU A O 1
ATOM 722 N N . SER A 1 87 ? -5.717 -5.634 6.332 1.00 80.50 87 SER A N 1
ATOM 723 C CA . SER A 1 87 ? -5.965 -5.105 4.980 1.00 80.50 87 SER A CA 1
ATOM 724 C C . SER A 1 87 ? -4.654 -4.712 4.293 1.00 80.50 87 SER A C 1
ATOM 726 O O . SER A 1 87 ? -4.396 -5.100 3.151 1.00 80.50 87 SER A O 1
ATOM 728 N N . PHE A 1 88 ? -3.761 -4.019 5.008 1.00 81.06 88 PHE A N 1
ATOM 729 C CA . PHE A 1 88 ? -2.474 -3.579 4.452 1.00 81.06 88 PHE A CA 1
ATOM 730 C C . PHE A 1 88 ? -1.523 -4.756 4.251 1.00 81.06 88 PHE A C 1
ATOM 732 O O . PHE A 1 88 ? -0.817 -4.834 3.239 1.00 81.06 88 PHE A O 1
ATOM 739 N N . ALA A 1 89 ? -1.478 -5.670 5.224 1.00 78.50 89 ALA A N 1
ATOM 740 C CA . ALA A 1 89 ? -0.634 -6.854 5.170 1.00 78.50 89 ALA A CA 1
ATOM 741 C C . ALA A 1 89 ? -1.023 -7.759 3.990 1.00 78.50 89 ALA A C 1
ATOM 743 O O . ALA A 1 89 ? -0.139 -8.253 3.282 1.00 78.50 89 ALA A O 1
ATOM 744 N N . ALA A 1 90 ? -2.329 -7.927 3.755 1.00 76.69 90 ALA A N 1
ATOM 745 C CA . ALA A 1 90 ? -2.867 -8.676 2.626 1.00 76.69 90 ALA A CA 1
ATOM 746 C C . ALA A 1 90 ? -2.537 -8.002 1.287 1.00 76.69 90 ALA A C 1
ATOM 748 O O . ALA A 1 90 ? -2.005 -8.666 0.397 1.00 76.69 90 ALA A O 1
ATOM 749 N N . SER A 1 91 ? -2.751 -6.686 1.168 1.00 75.69 91 SER A N 1
ATOM 750 C CA . SER A 1 91 ? -2.496 -5.970 -0.089 1.00 75.69 91 SER A CA 1
ATOM 751 C C . SER A 1 91 ? -1.005 -5.935 -0.461 1.00 75.69 91 SER A C 1
ATOM 753 O O . SER A 1 91 ? -0.622 -6.170 -1.611 1.00 75.69 91 SER A O 1
ATOM 755 N N . SER A 1 92 ? -0.117 -5.725 0.516 1.00 69.88 92 SER A N 1
ATOM 756 C CA . SER A 1 92 ? 1.330 -5.584 0.277 1.00 69.88 92 SER A CA 1
ATOM 757 C C . SER A 1 92 ? 2.114 -6.909 0.157 1.00 69.88 92 SER A C 1
ATOM 759 O O . SER A 1 92 ? 3.273 -6.874 -0.253 1.00 69.88 92 SER A O 1
ATOM 761 N N . ARG A 1 93 ? 1.515 -8.073 0.468 1.00 68.06 93 ARG A N 1
ATOM 762 C CA . ARG A 1 93 ? 2.071 -9.452 0.366 1.00 68.06 93 ARG A CA 1
ATOM 763 C C . ARG A 1 93 ? 3.595 -9.572 0.593 1.00 68.06 93 ARG A C 1
ATOM 765 O O . ARG A 1 93 ? 4.367 -9.461 -0.360 1.00 68.06 93 ARG A O 1
ATOM 772 N N . GLY A 1 94 ? 4.055 -9.876 1.817 1.00 67.19 94 GLY A N 1
ATOM 773 C CA . GLY A 1 94 ? 5.465 -10.236 2.085 1.00 67.19 94 GLY A CA 1
ATOM 774 C C . GLY A 1 94 ? 5.936 -10.086 3.542 1.00 67.19 94 GLY A C 1
ATOM 775 O O . GLY A 1 94 ? 6.589 -9.100 3.884 1.00 67.19 94 GLY A O 1
ATOM 776 N N . LYS A 1 95 ? 5.692 -11.095 4.397 1.00 63.81 95 LYS A N 1
ATOM 777 C CA . LYS A 1 95 ? 5.971 -11.029 5.855 1.00 63.81 95 LYS A CA 1
ATOM 778 C C . LYS A 1 95 ? 7.444 -10.815 6.225 1.00 63.81 95 LYS A C 1
ATOM 780 O O . LYS A 1 95 ? 7.750 -10.003 7.094 1.00 63.81 95 LYS A O 1
ATOM 785 N N . LYS A 1 96 ? 8.376 -11.528 5.577 1.00 68.44 96 LYS A N 1
ATOM 786 C CA . LYS A 1 96 ? 9.815 -11.453 5.912 1.00 68.44 96 LYS A CA 1
ATOM 787 C C . LYS A 1 96 ? 10.370 -10.046 5.684 1.00 68.44 96 LYS A C 1
ATOM 789 O O . LYS A 1 96 ? 11.133 -9.536 6.498 1.00 68.44 96 LYS A O 1
ATOM 794 N N . MET A 1 97 ? 9.949 -9.410 4.595 1.00 71.38 97 MET A N 1
ATOM 795 C CA . MET A 1 97 ? 10.335 -8.042 4.282 1.00 71.38 97 MET A CA 1
ATOM 796 C C . MET A 1 97 ? 9.670 -7.041 5.231 1.00 71.38 97 MET A C 1
ATOM 798 O O . MET A 1 97 ? 10.378 -6.193 5.760 1.00 71.38 97 MET A O 1
ATOM 802 N N . GLN A 1 98 ? 8.363 -7.153 5.496 1.00 70.44 98 GLN A N 1
ATOM 803 C CA . GLN A 1 98 ? 7.656 -6.283 6.449 1.00 70.44 98 GLN A CA 1
ATOM 804 C C . GLN A 1 98 ? 8.335 -6.282 7.823 1.00 70.44 98 GLN A C 1
ATOM 806 O O . GLN A 1 98 ? 8.612 -5.224 8.382 1.00 70.44 98 GLN A O 1
ATOM 811 N N . LEU A 1 99 ? 8.692 -7.465 8.329 1.00 72.62 99 LEU A N 1
ATOM 812 C CA . LEU A 1 99 ? 9.377 -7.607 9.609 1.00 72.62 99 LEU A CA 1
ATOM 813 C C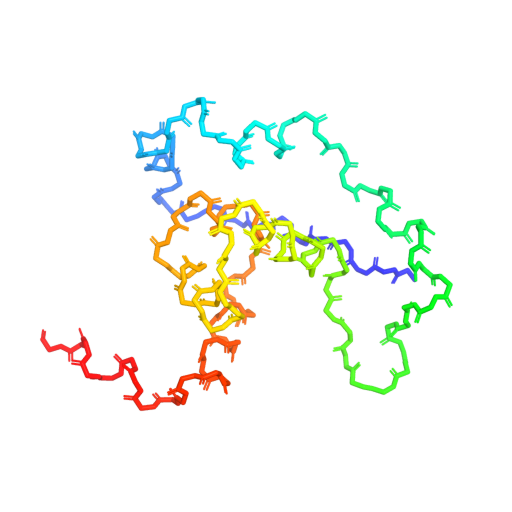 . LEU A 1 99 ? 10.795 -7.014 9.573 1.00 72.62 99 LEU A C 1
ATOM 815 O O . LEU A 1 99 ? 11.206 -6.313 10.496 1.00 72.62 99 LEU A O 1
ATOM 819 N N . ASN A 1 100 ? 11.541 -7.242 8.489 1.00 77.31 100 ASN A N 1
ATOM 820 C CA . ASN A 1 100 ? 12.859 -6.632 8.298 1.00 77.31 100 ASN A CA 1
ATOM 821 C C . ASN A 1 100 ? 12.778 -5.102 8.208 1.00 77.31 100 ASN A C 1
ATOM 823 O O . ASN A 1 100 ? 13.625 -4.406 8.769 1.00 77.31 100 ASN A O 1
ATOM 827 N N . LEU A 1 101 ? 11.761 -4.578 7.524 1.00 76.12 101 LEU A N 1
ATOM 828 C CA . LEU A 1 101 ? 11.514 -3.150 7.381 1.00 76.12 101 LEU A CA 1
ATOM 829 C C . LEU A 1 101 ? 11.140 -2.536 8.732 1.00 76.12 101 LEU A C 1
ATOM 831 O O . LEU A 1 101 ? 11.705 -1.515 9.110 1.00 76.12 101 LEU A O 1
ATOM 835 N N . TYR A 1 102 ? 10.287 -3.206 9.506 1.00 79.38 102 TYR A N 1
ATOM 836 C CA . TYR A 1 102 ? 9.944 -2.795 10.863 1.00 79.38 102 TYR A CA 1
ATOM 837 C C . TYR A 1 102 ? 11.173 -2.756 11.773 1.00 79.38 102 TYR A C 1
ATOM 839 O O . TYR A 1 102 ? 11.439 -1.737 12.404 1.00 79.38 102 TYR A O 1
ATOM 847 N N . HIS A 1 103 ? 11.994 -3.810 11.782 1.00 82.00 103 HIS A N 1
ATOM 848 C CA . HIS A 1 103 ? 13.240 -3.826 12.553 1.00 82.00 103 HIS A CA 1
ATOM 849 C C . HIS A 1 103 ? 14.231 -2.745 12.119 1.00 82.00 103 HIS A C 1
ATOM 851 O O . HIS A 1 103 ? 14.978 -2.234 12.951 1.00 82.00 103 HIS A O 1
ATOM 857 N N . LYS A 1 104 ? 14.255 -2.388 10.833 1.00 80.56 104 LYS A N 1
ATOM 858 C CA . LYS A 1 104 ? 15.098 -1.307 10.320 1.00 80.56 104 LYS A CA 1
ATOM 859 C C . LYS A 1 104 ? 14.604 0.072 10.766 1.00 80.56 104 LYS A C 1
ATOM 861 O O . LYS A 1 104 ? 15.424 0.952 10.998 1.00 80.56 104 LYS A O 1
ATOM 866 N N . VAL A 1 105 ? 13.289 0.257 10.880 1.00 78.81 105 VAL A N 1
ATOM 867 C CA . VAL A 1 105 ? 12.666 1.541 11.236 1.00 78.81 105 VAL A CA 1
ATOM 868 C C . VAL A 1 105 ? 12.599 1.763 12.748 1.00 78.81 105 VAL A C 1
ATOM 870 O O . VAL A 1 105 ? 12.866 2.870 13.207 1.00 78.81 105 VAL A O 1
ATOM 873 N N . PHE A 1 106 ? 12.268 0.726 13.519 1.00 79.69 106 PHE A N 1
ATOM 874 C CA . PHE A 1 106 ? 12.023 0.807 14.965 1.00 79.69 106 PHE A CA 1
ATOM 875 C C . PHE A 1 106 ? 13.120 0.149 15.818 1.00 79.69 106 PHE A C 1
ATOM 877 O O . PHE A 1 106 ? 13.111 0.269 17.040 1.00 79.69 106 PHE A O 1
ATOM 884 N N . GLY A 1 107 ? 14.088 -0.527 15.191 1.00 78.12 107 GLY A N 1
ATOM 885 C CA . GLY A 1 107 ? 15.140 -1.274 15.879 1.00 78.12 107 GLY A CA 1
ATOM 886 C C . GLY A 1 107 ? 14.682 -2.659 16.356 1.00 78.12 107 GLY A C 1
ATOM 887 O O . GLY A 1 107 ? 13.515 -2.895 16.661 1.00 78.12 107 GLY A O 1
ATOM 888 N N . LYS A 1 108 ? 15.622 -3.610 16.459 1.00 65.00 108 LYS A N 1
ATOM 889 C CA . LYS A 1 108 ? 15.336 -5.005 16.867 1.00 65.00 108 LYS A CA 1
ATOM 890 C C . LYS A 1 108 ? 14.800 -5.151 18.301 1.00 65.00 108 LYS A C 1
ATOM 892 O O . LYS A 1 108 ? 14.163 -6.150 18.606 1.00 65.00 108 LYS A O 1
ATOM 897 N N . LYS A 1 109 ? 15.047 -4.174 19.182 1.00 58.53 109 LYS A N 1
ATOM 898 C CA . LYS A 1 109 ? 14.650 -4.233 20.602 1.00 58.53 109 LYS A CA 1
ATOM 899 C C . LYS A 1 109 ? 13.173 -3.892 20.850 1.00 58.53 109 LYS A C 1
ATOM 901 O O . LYS A 1 109 ? 12.668 -4.205 21.918 1.00 58.53 109 LYS A O 1
ATOM 906 N N . HIS A 1 110 ? 12.479 -3.289 19.881 1.00 56.62 110 HIS A N 1
ATOM 907 C CA . HIS A 1 110 ? 11.116 -2.776 20.065 1.00 56.62 110 HIS A CA 1
ATOM 908 C C . HIS A 1 110 ? 10.031 -3.869 20.103 1.00 56.62 110 HIS A C 1
ATOM 910 O O . HIS A 1 110 ? 8.954 -3.641 20.635 1.00 56.62 110 HIS A O 1
ATOM 916 N N . LEU A 1 111 ? 10.267 -5.052 19.525 1.00 52.03 111 LEU A N 1
ATOM 917 C CA . LEU A 1 111 ? 9.277 -6.144 19.530 1.00 52.03 111 LEU A CA 1
ATOM 918 C C . LEU A 1 111 ? 9.422 -7.073 20.746 1.00 52.03 111 LEU A C 1
ATOM 920 O O . LEU A 1 111 ? 8.436 -7.653 21.185 1.00 52.03 111 LEU A O 1
ATOM 924 N N . ALA A 1 112 ? 10.618 -7.152 21.340 1.00 50.00 112 ALA A N 1
ATOM 925 C CA . ALA A 1 112 ? 10.884 -7.978 22.521 1.00 50.00 112 ALA A CA 1
ATOM 926 C C . ALA A 1 112 ? 10.174 -7.478 23.795 1.00 50.00 112 ALA A C 1
ATOM 928 O O . ALA A 1 112 ? 10.032 -8.231 24.752 1.00 50.00 112 ALA A O 1
ATOM 929 N N . SER A 1 113 ? 9.714 -6.222 23.821 1.00 45.97 113 SER A N 1
ATOM 930 C CA . SER A 1 113 ? 8.956 -5.654 24.942 1.00 45.97 113 SER A CA 1
ATOM 931 C C . SER A 1 113 ? 7.479 -6.056 24.968 1.00 45.97 113 SER A C 1
ATOM 933 O O . SER A 1 113 ? 6.815 -5.794 25.964 1.00 45.97 113 SER A O 1
ATOM 935 N N . TYR A 1 114 ? 6.962 -6.663 23.894 1.00 49.25 114 TYR A N 1
ATOM 936 C CA . TYR A 1 114 ? 5.547 -7.040 23.759 1.00 49.25 114 TYR A CA 1
ATOM 937 C C . TYR A 1 114 ? 5.298 -8.549 23.895 1.00 49.25 114 TYR A C 1
ATOM 939 O O . TYR A 1 114 ? 4.152 -8.984 23.880 1.00 49.25 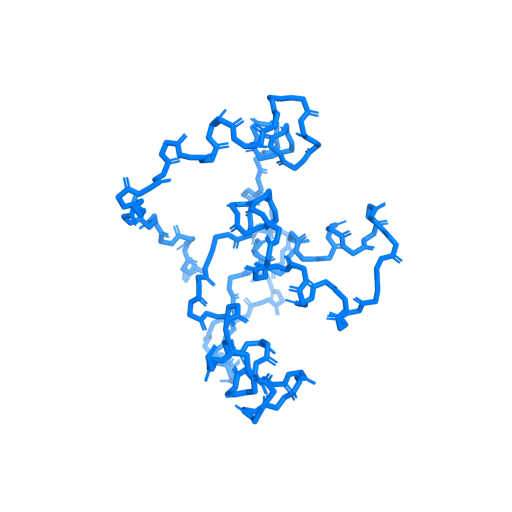114 TYR A O 1
ATOM 947 N N . THR A 1 115 ? 6.355 -9.346 24.049 1.00 35.91 115 THR A N 1
ATOM 948 C CA . THR A 1 115 ? 6.282 -10.752 24.465 1.00 35.91 115 THR A CA 1
ATOM 949 C C . THR A 1 115 ? 6.554 -10.833 25.964 1.00 35.91 115 THR A C 1
ATOM 951 O O . THR A 1 115 ? 7.692 -11.052 26.381 1.00 35.91 115 THR A O 1
ATOM 954 N N . LYS A 1 116 ? 5.522 -10.591 26.767 1.00 33.84 116 LYS A N 1
ATOM 955 C CA . LYS A 1 116 ? 5.460 -10.934 28.188 1.00 33.84 116 LYS A CA 1
ATOM 956 C C . LYS A 1 116 ? 4.093 -11.521 28.481 1.00 33.84 116 LYS A C 1
ATOM 958 O O . LYS A 1 116 ? 3.118 -10.976 27.920 1.00 33.84 116 LYS A O 1
#